Protein AF-A0A6M4HBK6-F1 (afdb_monomer)

pLDDT: mean 86.26, std 18.01, range [37.59, 98.19]

Radius of gyration: 40.64 Å; Cα contacts (8 Å, |Δi|>4): 283; chains: 1; bounding box: 96×60×110 Å

Secondary structure (DSSP, 8-state):
------------------------------------------EEEEEES--SEEEE-HHHHHHTEEEEEEEEEEEEE--TT-EEEEEEE--SSEEEEEEESSSS-EEE-TT-EEEEE---TTSPPPPPEEEEEEEEEPTT--SEEEE--EEEEEE--

Solvent-accessible surface area (backbone atoms only — not comparable to full-atom values): 9858 Å² total; per-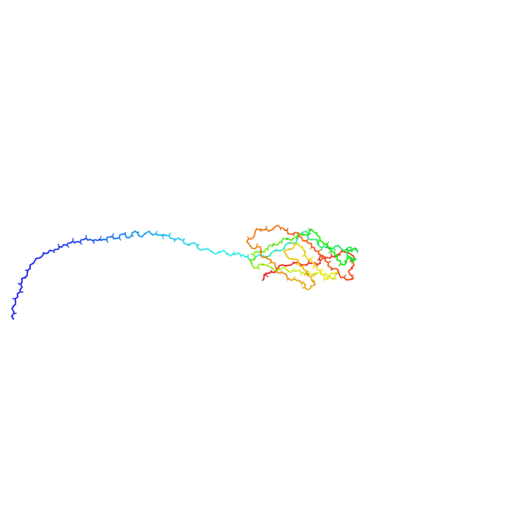residue (Å²): 135,84,86,89,86,81,89,86,83,89,84,88,81,89,76,88,75,82,80,76,77,77,75,81,66,81,81,78,87,81,85,85,87,86,84,85,86,86,79,82,86,46,78,47,79,44,78,41,83,66,60,77,52,40,80,39,47,67,65,28,53,74,68,42,34,48,78,49,70,85,27,30,41,40,76,47,44,56,37,76,85,16,32,25,44,34,36,28,42,55,57,86,53,44,62,35,36,36,40,37,64,55,100,62,70,46,66,22,27,70,90,34,34,77,45,83,42,80,51,48,42,96,52,78,87,74,75,66,38,57,33,34,37,42,35,33,42,34,97,80,45,71,62,44,80,41,65,48,40,67,48,76,50,80,42,79,102

Sequence (157 aa):
MRTALVFLMLALPLSAAGDSQIARGKAAAGAELRFTINVPRVLKLELLDHPPTLEVSAQDVALGHVTVRGLRLDILANDRAGYRLRAQLSGAAFDGVEVVGLDEPVAAGREGTVVRMPSNAGKARAAPRGVEYIFRLERDAQPGVYRWPVVLSLEAP

Nearest PDB structures (foldseek):
  6v1v-assembly1_A  TM=3.188E-01  e=1.476E-01  Bacillus thuringiensis
  7knc-assembly1_A  TM=3.896E-01  e=5.849E-01  Xanthomonas citri pv. citri str. 306
  4qhw-assembly1_A  TM=3.955E-01  e=7.429E+00  Bacteroides caccae ATCC 43185
  6yrg-assembly1_B  TM=3.939E-01  e=5.701E+00  Bacillus thuringiensis
  7ntx-assembly1_D  TM=3.939E-01  e=6.682E+00  Bacillus thuringiensis

Structure (mmCIF, N/CA/C/O backbone):
data_AF-A0A6M4HBK6-F1
#
_entry.id   AF-A0A6M4HBK6-F1
#
loop_
_atom_site.group_PDB
_atom_site.id
_atom_site.type_symbol
_atom_site.label_atom_id
_atom_site.label_alt_id
_atom_site.label_comp_id
_atom_site.label_asym_id
_atom_site.label_entity_id
_atom_site.label_seq_id
_atom_site.pdbx_PDB_ins_code
_atom_site.Cartn_x
_atom_site.Cartn_y
_atom_site.Cartn_z
_atom_site.occupancy
_atom_site.B_iso_or_equiv
_atom_site.auth_seq_id
_atom_site.auth_comp_id
_atom_site.auth_asym_id
_atom_site.auth_atom_id
_atom_site.pdbx_PDB_model_num
ATOM 1 N N . MET A 1 1 ? 76.611 -48.336 -84.842 1.00 39.88 1 MET A N 1
ATOM 2 C CA . MET A 1 1 ? 76.425 -47.555 -86.088 1.00 39.88 1 MET A CA 1
ATOM 3 C C . MET A 1 1 ? 75.916 -46.186 -85.666 1.00 39.88 1 MET A C 1
ATOM 5 O O . MET A 1 1 ? 74.888 -46.122 -85.019 1.00 39.88 1 MET A O 1
ATOM 9 N N . ARG A 1 2 ? 76.812 -45.198 -85.601 1.00 37.59 2 ARG A N 1
ATOM 10 C CA . ARG A 1 2 ? 77.041 -44.181 -86.646 1.00 37.59 2 ARG A CA 1
ATOM 11 C C . ARG A 1 2 ? 75.862 -43.204 -86.789 1.00 37.59 2 ARG A C 1
ATOM 13 O O . ARG A 1 2 ? 74.889 -43.507 -87.458 1.00 37.59 2 ARG A O 1
ATOM 20 N N . THR A 1 3 ? 76.032 -42.062 -86.116 1.00 42.50 3 THR A N 1
ATOM 21 C CA . THR A 1 3 ? 75.879 -40.696 -86.651 1.00 42.50 3 THR A CA 1
ATOM 22 C C . THR A 1 3 ? 74.657 -40.375 -87.516 1.00 42.50 3 THR A C 1
ATOM 24 O O . THR A 1 3 ? 74.606 -40.756 -88.678 1.00 42.50 3 THR A O 1
ATOM 27 N N . ALA A 1 4 ? 73.804 -39.480 -87.010 1.00 42.91 4 ALA A N 1
ATOM 28 C CA . ALA A 1 4 ? 73.274 -38.365 -87.795 1.00 42.91 4 ALA A CA 1
ATOM 29 C C . ALA A 1 4 ? 72.931 -37.189 -86.862 1.00 42.91 4 ALA A C 1
ATOM 31 O O . ALA A 1 4 ? 72.031 -37.26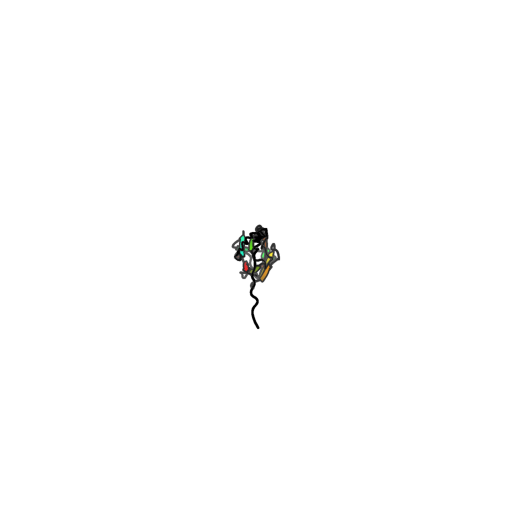6 -86.032 1.00 42.91 4 ALA A O 1
ATOM 32 N N . LEU A 1 5 ? 73.710 -36.121 -87.008 1.00 42.97 5 LEU A N 1
ATOM 33 C CA . LEU A 1 5 ? 73.535 -34.784 -86.455 1.00 42.97 5 LEU A CA 1
ATOM 34 C C . LEU A 1 5 ? 73.236 -33.875 -87.650 1.00 42.97 5 LEU A C 1
ATOM 36 O O . LEU A 1 5 ? 74.120 -33.773 -88.490 1.00 42.97 5 LEU A O 1
ATOM 40 N N . VAL A 1 6 ? 72.069 -33.226 -87.713 1.00 41.75 6 VAL A N 1
ATOM 41 C CA . VAL A 1 6 ? 71.785 -31.988 -88.484 1.00 41.75 6 VAL A CA 1
ATOM 42 C C . VAL A 1 6 ? 70.531 -31.365 -87.831 1.00 41.75 6 VAL A C 1
ATOM 44 O O . VAL A 1 6 ? 69.497 -32.017 -87.783 1.00 41.75 6 VAL A O 1
ATOM 47 N N . PHE A 1 7 ? 70.647 -30.323 -86.998 1.00 39.53 7 PHE A N 1
ATOM 48 C CA . PHE A 1 7 ? 70.585 -28.877 -87.303 1.00 39.53 7 PHE A CA 1
ATOM 49 C C . PHE A 1 7 ? 69.298 -28.429 -88.026 1.00 39.53 7 PHE A C 1
ATOM 51 O O . PHE A 1 7 ? 69.042 -28.884 -89.132 1.00 39.53 7 PHE A O 1
ATOM 58 N N . LEU A 1 8 ? 68.548 -27.475 -87.446 1.00 38.81 8 LEU A N 1
ATOM 59 C CA . LEU A 1 8 ? 68.356 -26.115 -87.997 1.00 38.81 8 LEU A CA 1
ATOM 60 C C . LEU A 1 8 ? 67.045 -25.428 -87.515 1.00 38.81 8 LEU A C 1
ATOM 62 O O . LEU A 1 8 ? 65.951 -25.946 -87.687 1.00 38.81 8 LEU A O 1
ATOM 66 N N . MET A 1 9 ? 67.240 -24.207 -86.996 1.00 39.47 9 MET A N 1
ATOM 67 C CA . MET A 1 9 ? 66.406 -22.986 -87.039 1.00 39.47 9 MET A CA 1
ATOM 68 C C . MET A 1 9 ? 65.032 -22.847 -86.349 1.00 39.47 9 MET A C 1
ATOM 70 O O . MET A 1 9 ? 64.033 -23.429 -86.743 1.00 39.47 9 MET A O 1
ATOM 74 N N . LEU A 1 10 ? 65.029 -21.863 -85.432 1.00 45.84 10 LEU A N 1
ATOM 75 C CA . LEU A 1 10 ? 64.178 -20.657 -85.380 1.00 45.84 10 LEU A CA 1
ATOM 76 C C . LEU A 1 10 ? 62.653 -20.802 -85.539 1.00 45.84 10 LEU A C 1
ATOM 78 O O . LEU A 1 10 ? 62.153 -20.974 -86.642 1.00 45.84 10 LEU A O 1
ATOM 82 N N . AL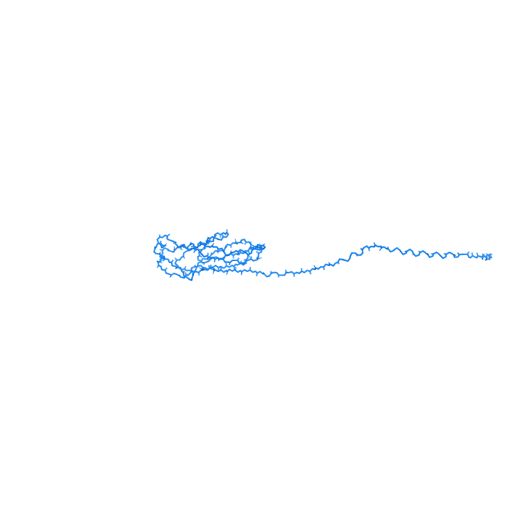A A 1 11 ? 61.923 -20.456 -84.473 1.00 42.78 11 ALA A N 1
ATOM 83 C CA . ALA A 1 11 ? 61.164 -19.197 -84.395 1.00 42.78 11 ALA A CA 1
ATOM 84 C C . ALA A 1 11 ? 60.454 -19.085 -83.031 1.00 42.78 11 ALA A C 1
ATOM 86 O O . ALA A 1 11 ? 59.654 -19.937 -82.657 1.00 42.78 11 ALA A O 1
ATOM 87 N N . LEU A 1 12 ? 60.742 -18.009 -82.296 1.00 49.25 12 LEU A N 1
ATOM 88 C CA . LEU A 1 12 ? 59.936 -17.535 -81.170 1.00 49.25 12 LEU A CA 1
ATOM 89 C C . LEU A 1 12 ? 58.670 -16.846 -81.702 1.00 49.25 12 LEU A C 1
ATOM 91 O O . LEU A 1 12 ? 58.797 -15.935 -82.520 1.00 49.25 12 LEU A O 1
ATOM 95 N N . PRO A 1 13 ? 57.490 -17.139 -81.137 1.00 51.69 13 PRO A N 1
ATOM 96 C CA . PRO A 1 13 ? 56.472 -16.124 -80.943 1.00 51.69 13 PRO A CA 1
ATOM 97 C C . PRO A 1 13 ? 56.381 -15.782 -79.454 1.00 51.69 13 PRO A C 1
ATOM 99 O O . PRO A 1 13 ? 55.885 -16.542 -78.622 1.00 51.69 13 PRO A O 1
ATOM 102 N N . LEU A 1 14 ? 56.887 -14.594 -79.134 1.00 52.56 14 LEU A N 1
ATOM 103 C CA . LEU A 1 14 ? 56.637 -13.881 -77.892 1.00 52.56 14 LEU A CA 1
ATOM 104 C C . LEU A 1 14 ? 55.164 -13.429 -77.890 1.00 52.56 14 LEU A C 1
ATOM 106 O O . LEU A 1 14 ? 54.855 -12.327 -78.329 1.00 52.56 14 LEU A O 1
ATOM 110 N N . SER A 1 15 ? 54.245 -14.278 -77.428 1.00 51.50 15 SER A N 1
ATOM 111 C CA . SER A 1 15 ? 52.863 -13.867 -77.148 1.00 51.50 15 SER A CA 1
ATOM 112 C C . SER A 1 15 ? 52.733 -13.502 -75.676 1.00 51.50 15 SER A C 1
ATOM 114 O O . SER A 1 15 ? 52.403 -14.323 -74.823 1.00 51.50 15 SER A O 1
ATOM 116 N N . ALA A 1 16 ? 53.007 -12.231 -75.389 1.00 56.75 16 ALA A N 1
ATOM 117 C CA . ALA A 1 16 ? 52.561 -11.572 -74.175 1.00 56.75 16 ALA A CA 1
ATOM 118 C C . ALA A 1 16 ? 51.039 -11.376 -74.255 1.00 56.75 16 ALA A C 1
ATOM 120 O O . ALA A 1 16 ? 50.556 -10.432 -74.872 1.00 56.75 16 ALA A O 1
ATOM 121 N N . ALA A 1 17 ? 50.287 -12.278 -73.633 1.00 51.84 17 ALA A N 1
ATOM 122 C CA . ALA A 1 17 ? 48.882 -12.072 -73.304 1.00 51.84 17 ALA A CA 1
ATOM 123 C C . ALA A 1 17 ? 48.741 -12.216 -71.788 1.00 51.84 17 ALA A C 1
ATOM 125 O O . ALA A 1 17 ? 48.316 -13.239 -71.260 1.00 51.84 17 ALA A O 1
ATOM 126 N N . GLY A 1 18 ? 49.203 -11.190 -71.072 1.00 46.41 18 GLY A N 1
ATOM 127 C CA . GLY A 1 18 ? 48.846 -11.002 -69.675 1.00 46.41 18 GLY A CA 1
ATOM 128 C C . GLY A 1 18 ? 47.398 -10.540 -69.612 1.00 46.41 18 GLY A C 1
ATOM 129 O O . GLY A 1 18 ? 47.143 -9.338 -69.584 1.00 46.41 18 GLY A O 1
ATOM 130 N N . ASP A 1 19 ? 46.463 -11.489 -69.607 1.00 45.59 19 ASP A N 1
ATOM 131 C CA . ASP A 1 19 ? 45.064 -11.236 -69.273 1.00 45.59 19 ASP A CA 1
ATOM 132 C C . ASP A 1 19 ? 44.993 -10.794 -67.809 1.00 45.59 19 ASP A C 1
ATOM 134 O O . ASP A 1 19 ? 44.864 -11.579 -66.870 1.00 45.59 19 ASP A O 1
ATOM 138 N N . SER A 1 20 ? 45.106 -9.485 -67.608 1.00 49.78 20 SER A N 1
ATOM 139 C CA . SER A 1 20 ? 44.737 -8.841 -66.357 1.00 49.78 20 SER A CA 1
ATOM 140 C C . SER A 1 20 ? 43.214 -8.838 -66.278 1.00 49.78 20 SER A C 1
ATOM 142 O O . SER A 1 20 ? 42.562 -7.837 -66.577 1.00 49.78 20 SER A O 1
ATOM 144 N N . GLN A 1 21 ? 42.631 -9.975 -65.893 1.00 56.09 21 GLN A N 1
ATOM 145 C CA . GLN A 1 21 ? 41.249 -10.027 -65.436 1.00 56.09 21 GLN A CA 1
ATOM 146 C C . GLN A 1 21 ? 41.147 -9.215 -64.142 1.00 56.09 21 GLN A C 1
ATOM 148 O O . GLN A 1 21 ? 41.268 -9.732 -63.033 1.00 56.09 21 GLN A O 1
ATOM 153 N N . ILE A 1 22 ? 40.921 -7.908 -64.279 1.00 53.44 22 ILE A N 1
ATOM 154 C CA . ILE A 1 22 ? 40.440 -7.073 -63.184 1.00 53.44 22 ILE A CA 1
ATOM 155 C C . ILE A 1 22 ? 39.001 -7.516 -62.928 1.00 53.44 22 ILE A C 1
ATOM 157 O O . ILE A 1 22 ? 38.045 -6.986 -63.497 1.00 53.44 22 ILE A O 1
ATOM 161 N N . ALA A 1 23 ? 38.851 -8.532 -62.080 1.00 57.69 23 ALA A N 1
ATOM 162 C CA . ALA A 1 23 ? 37.588 -8.855 -61.454 1.00 57.69 23 ALA A CA 1
ATOM 163 C C . ALA A 1 23 ? 37.126 -7.604 -60.693 1.00 57.69 23 ALA A C 1
ATOM 165 O O . ALA A 1 23 ? 37.596 -7.311 -59.594 1.00 57.69 23 ALA A O 1
ATOM 166 N N . ARG A 1 24 ? 36.202 -6.836 -61.282 1.00 54.56 24 ARG A N 1
ATOM 167 C CA . ARG A 1 24 ? 35.428 -5.814 -60.569 1.00 54.56 24 ARG A CA 1
ATOM 168 C C . ARG A 1 24 ? 34.438 -6.517 -59.643 1.00 54.56 24 ARG A C 1
ATOM 170 O O . ARG A 1 24 ? 33.228 -6.466 -59.846 1.00 54.56 24 ARG A O 1
ATOM 177 N N . GLY A 1 25 ? 34.954 -7.178 -58.611 1.00 57.88 25 GLY A N 1
ATOM 178 C CA . GLY A 1 25 ? 34.178 -7.407 -57.406 1.00 57.88 25 GLY A CA 1
ATOM 179 C C . GLY A 1 25 ? 33.901 -6.037 -56.804 1.00 57.88 25 GLY A C 1
ATOM 180 O O . GLY A 1 25 ? 34.836 -5.310 -56.473 1.00 57.88 25 GLY A O 1
ATOM 181 N N . LYS A 1 26 ? 32.629 -5.637 -56.703 1.00 58.75 26 LYS A N 1
ATOM 182 C CA . LYS A 1 26 ? 32.253 -4.511 -55.844 1.00 58.75 26 LYS A CA 1
ATOM 183 C C . LYS A 1 26 ? 32.744 -4.857 -54.439 1.00 58.75 26 LYS A C 1
ATOM 185 O O . LYS A 1 26 ? 32.143 -5.697 -53.777 1.00 58.75 26 LYS A O 1
ATOM 190 N N . ALA A 1 27 ? 33.843 -4.244 -54.009 1.00 64.81 27 ALA A N 1
ATOM 191 C CA . ALA A 1 27 ? 34.292 -4.312 -52.631 1.00 64.81 27 ALA A CA 1
ATOM 192 C C . ALA A 1 27 ? 33.227 -3.620 -51.772 1.00 64.81 27 ALA A C 1
ATOM 194 O O . ALA A 1 27 ? 33.174 -2.395 -51.683 1.00 64.81 27 ALA A O 1
ATOM 195 N N . ALA A 1 28 ? 32.311 -4.405 -51.211 1.00 67.81 28 ALA A N 1
ATOM 196 C CA . ALA A 1 28 ? 31.370 -3.926 -50.218 1.00 67.81 28 ALA A CA 1
ATOM 197 C C . ALA A 1 28 ? 32.114 -3.866 -48.881 1.00 67.81 28 ALA A C 1
ATOM 199 O O . ALA A 1 28 ? 32.314 -4.883 -48.222 1.00 67.81 28 ALA A O 1
ATOM 200 N N . ALA A 1 29 ? 32.575 -2.673 -48.507 1.00 71.19 29 ALA A N 1
ATOM 201 C CA . ALA A 1 29 ? 33.088 -2.422 -47.170 1.00 71.19 29 ALA A CA 1
ATOM 202 C C . ALA A 1 29 ? 31.894 -2.325 -46.207 1.00 71.19 29 ALA A C 1
ATOM 204 O O . ALA A 1 29 ? 31.160 -1.339 -46.214 1.00 71.19 29 ALA A O 1
ATOM 205 N N . GLY A 1 30 ? 31.668 -3.376 -45.420 1.00 75.56 30 GLY A N 1
ATOM 206 C CA . GLY A 1 30 ? 30.724 -3.363 -44.307 1.00 75.56 30 GLY A CA 1
ATOM 207 C C . GLY A 1 30 ? 31.461 -3.063 -43.006 1.00 75.56 30 GLY A C 1
ATOM 208 O O . GLY A 1 30 ? 32.452 -3.720 -42.700 1.00 75.56 30 GLY A O 1
ATOM 209 N N . ALA A 1 31 ? 30.980 -2.086 -42.241 1.00 80.94 31 ALA A N 1
ATOM 210 C CA . ALA A 1 31 ? 31.407 -1.859 -40.865 1.00 80.94 31 ALA A CA 1
ATOM 211 C C . ALA A 1 31 ? 30.267 -2.277 -39.929 1.00 80.94 31 ALA A C 1
ATOM 213 O O . ALA A 1 31 ? 29.128 -1.850 -40.112 1.00 80.94 31 ALA A O 1
ATOM 214 N N . GLU A 1 32 ? 30.567 -3.116 -38.939 1.00 87.56 32 GLU A N 1
ATOM 215 C CA . GLU A 1 32 ? 29.613 -3.520 -37.908 1.00 87.56 32 GLU A CA 1
ATOM 216 C C . GLU A 1 32 ? 29.970 -2.831 -36.591 1.00 87.56 32 GLU A C 1
ATOM 218 O O . GLU A 1 32 ? 31.086 -2.969 -36.090 1.00 87.56 32 GLU A O 1
ATOM 223 N N . LEU A 1 33 ? 29.007 -2.111 -36.013 1.00 85.50 33 LEU A N 1
ATOM 224 C CA . LEU A 1 33 ? 29.133 -1.535 -34.682 1.00 85.50 33 LEU A CA 1
ATOM 225 C C . LEU A 1 33 ? 28.296 -2.358 -33.703 1.00 85.50 33 LEU A C 1
ATOM 227 O O . LEU A 1 33 ? 27.067 -2.307 -33.731 1.00 85.50 33 LEU A O 1
ATOM 231 N N . ARG A 1 34 ? 28.965 -3.104 -32.820 1.00 91.88 34 ARG A N 1
ATOM 232 C CA . ARG A 1 34 ? 28.320 -3.796 -31.700 1.00 91.88 34 ARG A CA 1
ATOM 233 C C . ARG A 1 34 ? 28.491 -2.963 -30.441 1.00 91.88 34 ARG A C 1
ATOM 235 O O . ARG A 1 34 ? 29.615 -2.668 -30.045 1.00 91.88 34 ARG A O 1
ATOM 242 N N . PHE A 1 35 ? 27.390 -2.627 -29.788 1.00 89.75 35 PHE A N 1
ATOM 243 C CA . PHE A 1 35 ? 27.411 -2.031 -28.459 1.00 89.75 35 PHE A CA 1
ATOM 244 C C . PHE A 1 35 ? 26.508 -2.823 -27.518 1.00 89.75 35 PHE A C 1
ATOM 246 O O . PHE A 1 35 ? 25.571 -3.496 -27.942 1.00 89.75 35 PHE A O 1
ATOM 253 N N . THR A 1 36 ? 26.813 -2.745 -26.226 1.00 92.50 36 THR A N 1
ATOM 254 C CA . THR A 1 36 ? 26.016 -3.346 -25.155 1.00 92.50 36 THR A CA 1
ATOM 255 C C . THR A 1 36 ? 25.561 -2.233 -24.226 1.00 92.50 36 THR A C 1
ATOM 257 O O . THR A 1 36 ? 26.379 -1.435 -23.775 1.00 92.50 36 THR A O 1
ATOM 260 N N . ILE A 1 37 ? 24.262 -2.179 -23.941 1.00 89.06 37 ILE A N 1
ATOM 261 C CA . ILE A 1 37 ? 23.688 -1.254 -22.960 1.00 89.06 37 ILE A CA 1
ATOM 262 C C . ILE A 1 37 ? 23.266 -2.082 -21.754 1.00 89.06 37 ILE A C 1
ATOM 264 O O . ILE A 1 37 ? 22.455 -2.996 -21.886 1.00 89.06 37 ILE A O 1
ATOM 268 N N . ASN A 1 38 ? 23.801 -1.746 -20.583 1.00 91.19 38 ASN A N 1
ATOM 269 C CA . ASN A 1 38 ? 23.331 -2.296 -19.321 1.00 91.19 38 ASN A CA 1
ATOM 270 C C . ASN A 1 38 ? 22.374 -1.294 -18.667 1.00 91.19 38 ASN A C 1
ATOM 272 O O . ASN A 1 38 ? 22.759 -0.156 -18.400 1.00 91.19 38 ASN A O 1
ATOM 276 N N . VAL A 1 39 ? 21.133 -1.712 -18.428 1.00 87.44 39 VAL A N 1
ATOM 277 C CA . VAL A 1 39 ? 20.123 -0.901 -17.742 1.00 87.44 39 VAL A CA 1
ATOM 278 C C . VAL A 1 39 ? 19.954 -1.459 -16.328 1.00 87.44 39 VAL A C 1
ATOM 280 O O . VAL A 1 39 ? 19.464 -2.581 -16.188 1.00 87.44 39 VAL A O 1
ATOM 283 N N . PRO A 1 40 ? 20.335 -0.713 -15.274 1.00 90.06 40 PRO A N 1
ATOM 284 C CA . PRO A 1 40 ? 20.139 -1.156 -13.899 1.00 90.06 40 PRO A CA 1
ATOM 285 C C . PRO A 1 40 ? 18.661 -1.390 -13.577 1.00 90.06 40 PRO A C 1
ATOM 287 O O . PRO A 1 40 ? 17.786 -0.663 -14.057 1.00 90.06 40 PRO A O 1
ATOM 290 N N . ARG A 1 41 ? 18.378 -2.370 -12.714 1.00 91.38 41 ARG A N 1
ATOM 291 C CA . ARG A 1 41 ? 17.035 -2.571 -12.159 1.00 91.38 41 ARG A CA 1
ATOM 292 C C . ARG A 1 41 ? 16.694 -1.421 -11.207 1.00 91.38 41 ARG A C 1
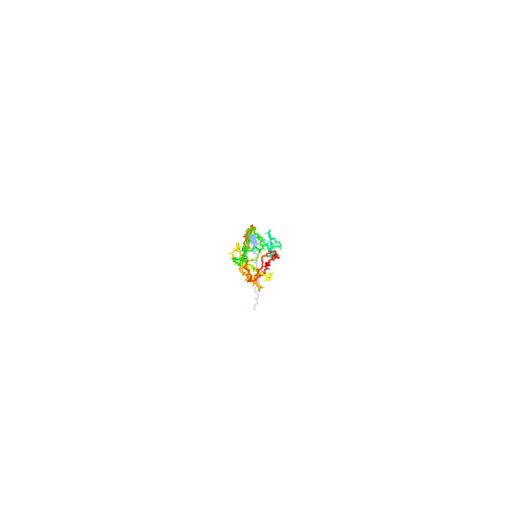ATOM 294 O O . ARG A 1 41 ? 17.496 -1.062 -10.350 1.00 91.38 41 ARG A O 1
ATOM 301 N N . VAL A 1 42 ? 15.487 -0.887 -11.339 1.00 92.44 42 VAL A N 1
ATOM 302 C CA . VAL A 1 42 ? 14.930 0.181 -10.507 1.00 92.44 42 VAL A CA 1
ATOM 303 C C . VAL A 1 42 ? 13.606 -0.299 -9.928 1.00 92.44 42 VAL A C 1
ATOM 305 O O . VAL A 1 42 ? 12.732 -0.735 -10.675 1.00 92.44 42 VAL A O 1
ATOM 308 N N . LEU A 1 43 ? 13.473 -0.194 -8.606 1.00 95.25 43 LEU A N 1
ATOM 309 C CA . LEU A 1 43 ? 12.230 -0.348 -7.854 1.00 95.25 43 LEU A CA 1
ATOM 310 C C . LEU A 1 43 ? 12.133 0.835 -6.894 1.00 95.25 43 LEU A C 1
ATOM 312 O O . LEU A 1 43 ? 13.005 1.014 -6.044 1.00 95.25 43 LEU A O 1
ATOM 316 N N . LYS A 1 44 ? 11.102 1.659 -7.047 1.00 95.56 44 LYS A N 1
ATOM 317 C CA . LYS A 1 44 ? 10.861 2.825 -6.200 1.00 95.56 44 LYS A CA 1
ATOM 318 C C . LYS A 1 44 ? 9.372 2.948 -5.915 1.00 95.56 44 LYS A C 1
ATOM 320 O O . LYS A 1 44 ? 8.562 2.850 -6.833 1.00 95.56 44 LYS A O 1
ATOM 325 N N . LEU A 1 45 ? 9.051 3.175 -4.649 1.00 96.62 45 LEU A N 1
ATOM 326 C CA . LEU A 1 45 ? 7.715 3.481 -4.162 1.00 96.62 45 LEU A CA 1
ATOM 327 C C . LEU A 1 45 ? 7.780 4.807 -3.413 1.00 96.62 45 LEU A C 1
ATOM 329 O O . LEU A 1 45 ? 8.616 4.967 -2.525 1.00 96.62 45 LEU A O 1
ATOM 333 N N . GLU A 1 46 ? 6.894 5.729 -3.759 1.00 97.00 46 GLU A N 1
ATOM 334 C CA . GLU A 1 46 ? 6.675 6.965 -3.017 1.00 97.00 46 GLU A CA 1
ATOM 335 C C . GLU A 1 46 ? 5.217 7.026 -2.561 1.00 97.00 46 GLU A C 1
ATOM 337 O O . GLU A 1 46 ? 4.291 6.852 -3.357 1.00 97.00 46 GLU A O 1
ATOM 342 N N . LEU A 1 47 ? 5.034 7.264 -1.262 1.00 96.12 47 LEU A N 1
ATOM 343 C CA . LEU A 1 47 ? 3.734 7.480 -0.638 1.00 96.12 47 LEU A CA 1
ATOM 344 C C . LEU A 1 47 ? 3.467 8.986 -0.635 1.00 96.12 47 LEU A C 1
ATOM 346 O O . LEU A 1 47 ? 4.094 9.727 0.122 1.00 96.12 47 LEU A O 1
ATOM 350 N N . LEU A 1 48 ? 2.580 9.448 -1.507 1.00 96.50 48 LEU A N 1
ATOM 351 C CA . LEU A 1 48 ? 2.244 10.860 -1.647 1.00 96.50 48 LEU A CA 1
ATOM 352 C C . LEU A 1 48 ? 0.970 11.163 -0.854 1.00 96.50 48 LEU A C 1
ATOM 354 O O . LEU A 1 48 ? -0.020 10.440 -0.944 1.00 96.50 48 LEU A O 1
ATOM 358 N N . ASP A 1 49 ? 1.001 12.252 -0.089 1.00 94.19 49 ASP A N 1
ATOM 359 C CA . ASP A 1 49 ? -0.128 12.738 0.720 1.00 94.19 49 ASP A CA 1
ATOM 360 C C . ASP A 1 49 ? -0.553 11.796 1.866 1.00 94.19 49 ASP A C 1
ATOM 362 O O . ASP A 1 49 ? -1.621 11.960 2.449 1.00 94.19 49 ASP A O 1
ATOM 366 N N . HIS A 1 50 ? 0.293 10.825 2.230 1.00 93.56 50 HIS A N 1
ATOM 367 C CA . HIS A 1 50 ? 0.035 9.918 3.347 1.00 93.56 50 HIS A CA 1
ATOM 368 C C . HIS A 1 50 ? 0.154 10.636 4.695 1.00 93.56 50 HIS A C 1
ATOM 370 O O . HIS A 1 50 ? 1.230 11.155 5.016 1.00 93.56 50 HIS A O 1
ATOM 376 N N . PRO A 1 51 ? -0.907 10.639 5.521 1.00 94.19 51 PRO A N 1
ATOM 377 C CA . PRO A 1 51 ? -0.823 11.231 6.838 1.00 94.19 51 PRO A CA 1
ATOM 378 C C . PRO A 1 51 ? 0.028 10.339 7.759 1.00 94.19 51 PRO A C 1
ATOM 380 O O . PRO A 1 51 ? 0.003 9.112 7.644 1.00 94.19 51 PRO A O 1
ATOM 383 N N . PRO A 1 52 ? 0.765 10.924 8.719 1.00 95.19 52 PRO A N 1
ATOM 384 C CA . PRO A 1 52 ? 1.530 10.150 9.700 1.00 95.19 52 PRO A CA 1
ATOM 385 C C . PRO A 1 52 ? 0.625 9.435 10.719 1.00 95.19 52 PRO A C 1
ATOM 387 O O . PRO A 1 52 ? 1.064 8.528 11.434 1.00 95.19 52 PRO A O 1
ATOM 390 N N . THR A 1 53 ? -0.636 9.857 10.802 1.00 96.94 53 THR A N 1
ATOM 391 C CA . THR A 1 53 ? -1.630 9.393 11.765 1.00 96.94 53 THR A CA 1
ATOM 392 C C . THR A 1 53 ? -2.975 9.157 11.094 1.00 96.94 53 THR A C 1
ATOM 394 O O . THR A 1 53 ? -3.298 9.781 10.088 1.00 96.94 53 THR A O 1
ATOM 397 N N . LEU A 1 54 ? -3.768 8.277 11.690 1.00 96.75 54 LEU A N 1
ATOM 398 C CA . LEU A 1 54 ? -5.125 7.945 11.289 1.00 96.75 54 LEU A CA 1
ATOM 399 C C . LEU A 1 54 ? -6.070 8.270 12.444 1.00 96.75 54 LEU A C 1
ATOM 401 O O . LEU A 1 54 ? -5.894 7.756 13.548 1.00 96.75 54 LEU A O 1
ATOM 405 N N . GLU A 1 55 ? -7.050 9.128 12.197 1.00 97.62 55 GLU A N 1
ATOM 406 C CA . GLU A 1 55 ? -8.131 9.388 13.142 1.00 97.62 55 GLU A CA 1
ATOM 407 C C . GLU A 1 55 ? -9.238 8.352 12.941 1.00 97.62 55 GLU A C 1
ATOM 409 O O . GLU A 1 55 ? -9.676 8.111 11.818 1.00 97.62 55 GLU A O 1
ATOM 414 N N . VAL A 1 56 ? -9.657 7.718 14.032 1.00 98.06 56 VAL A N 1
ATOM 415 C CA . VAL A 1 56 ? -10.743 6.741 14.069 1.00 98.06 56 VAL A CA 1
ATOM 416 C C . VAL A 1 56 ? -11.847 7.323 14.938 1.00 98.06 56 VAL A C 1
ATOM 418 O O . VAL A 1 56 ? -11.660 7.538 16.139 1.00 98.06 56 VAL A O 1
ATOM 421 N N . SER A 1 57 ? -13.001 7.590 14.339 1.00 98.19 57 SER A N 1
ATOM 422 C CA . SER A 1 57 ? -14.155 8.138 15.046 1.00 98.19 57 SER A CA 1
ATOM 423 C C . SER A 1 57 ? -14.961 7.047 15.761 1.00 98.19 57 SER A C 1
ATOM 425 O O . SER A 1 57 ? -14.833 5.853 15.487 1.00 98.19 57 SER A O 1
ATOM 427 N N . ALA A 1 58 ? -15.865 7.452 16.658 1.00 97.94 58 ALA A N 1
ATOM 428 C CA . ALA A 1 58 ? -16.832 6.528 17.258 1.00 97.94 58 ALA A CA 1
ATOM 429 C C . ALA A 1 58 ? -17.761 5.881 16.219 1.00 97.94 58 ALA A C 1
ATOM 431 O O . ALA A 1 58 ? -18.212 4.754 16.414 1.00 97.94 58 ALA A O 1
ATOM 432 N N . GLN A 1 59 ? -18.017 6.573 15.105 1.00 98.00 59 GLN A N 1
ATOM 433 C CA . GLN A 1 59 ? -18.796 6.030 14.001 1.00 98.00 59 GLN A CA 1
ATOM 434 C C . GLN A 1 59 ? -18.031 4.919 13.273 1.00 98.00 59 GLN A C 1
ATOM 436 O O . GLN A 1 59 ? -18.620 3.881 12.986 1.00 98.00 59 GLN A O 1
ATOM 441 N N . ASP A 1 60 ? -16.731 5.095 13.035 1.00 97.94 60 ASP A N 1
ATOM 442 C CA . ASP A 1 60 ? -15.893 4.074 12.392 1.00 97.94 60 ASP A CA 1
ATOM 443 C C . ASP A 1 60 ? -15.810 2.803 13.244 1.00 97.94 60 ASP A C 1
ATOM 445 O O . ASP A 1 60 ? -15.968 1.696 12.732 1.00 97.94 60 ASP A O 1
ATOM 449 N N . VAL A 1 61 ? -15.654 2.956 14.566 1.00 97.62 61 VAL A N 1
ATOM 450 C CA . VAL A 1 61 ? -15.692 1.826 15.513 1.00 97.62 61 VAL A CA 1
ATOM 451 C C . VAL A 1 61 ? -17.031 1.093 15.442 1.00 97.62 61 VAL A C 1
ATOM 453 O O . VAL A 1 61 ? -17.050 -0.134 15.377 1.00 97.62 61 VAL A O 1
ATOM 456 N N . ALA A 1 62 ? -18.151 1.819 15.385 1.00 97.31 62 ALA A N 1
ATOM 457 C CA . ALA A 1 62 ? -19.475 1.211 15.243 1.00 97.31 62 ALA A CA 1
ATOM 458 C C . ALA A 1 62 ? -19.662 0.481 13.897 1.00 97.31 62 ALA A C 1
ATOM 460 O O . ALA A 1 62 ? -20.372 -0.522 13.839 1.00 97.31 62 ALA A O 1
ATOM 461 N N . LEU A 1 63 ? -19.017 0.957 12.826 1.00 97.44 63 LEU A N 1
ATOM 462 C CA . LEU A 1 63 ? -18.991 0.310 11.508 1.00 97.44 63 LEU A CA 1
ATOM 463 C C . LEU A 1 63 ? -17.974 -0.842 11.415 1.00 97.44 63 LEU A C 1
ATOM 465 O O . LEU A 1 63 ? -18.009 -1.614 10.452 1.00 97.44 63 LEU A O 1
ATOM 469 N N . GLY A 1 64 ? -17.050 -0.949 12.373 1.00 97.69 64 GLY A N 1
ATOM 470 C CA . GLY A 1 64 ? -15.959 -1.925 12.389 1.00 97.69 64 GLY A CA 1
ATOM 471 C C . GLY A 1 64 ? -14.853 -1.661 11.361 1.00 97.69 64 GLY A C 1
ATOM 472 O O . GLY A 1 64 ? -13.985 -2.513 11.165 1.00 97.69 64 GLY A O 1
ATOM 473 N N . HIS A 1 65 ? -14.870 -0.513 10.683 1.00 97.88 65 HIS A N 1
ATOM 474 C CA . HIS A 1 65 ? -13.848 -0.138 9.712 1.00 97.88 65 HIS A CA 1
ATOM 475 C C . HIS A 1 65 ? -13.760 1.380 9.541 1.00 97.88 65 HIS A C 1
ATOM 477 O O . HIS A 1 65 ? -14.733 2.095 9.764 1.00 97.88 65 HIS A O 1
ATOM 483 N N . VAL A 1 66 ? -12.599 1.856 9.093 1.00 97.88 66 VAL A N 1
ATOM 484 C CA . VAL A 1 66 ? -12.360 3.250 8.695 1.00 97.88 66 VAL A CA 1
ATOM 485 C C . VAL A 1 66 ? -11.845 3.290 7.260 1.00 97.88 66 VAL A C 1
ATOM 487 O O . VAL A 1 66 ? -11.015 2.472 6.858 1.00 97.88 66 VAL A O 1
ATOM 490 N N . THR A 1 67 ? -12.346 4.246 6.482 1.00 98.06 67 THR A N 1
ATOM 491 C CA . THR A 1 67 ? -12.004 4.400 5.065 1.00 98.06 67 THR A CA 1
ATOM 492 C C . THR A 1 67 ? -11.250 5.704 4.837 1.00 98.06 67 THR A C 1
ATOM 494 O O . THR A 1 67 ? -11.758 6.782 5.140 1.00 98.06 67 THR A O 1
ATOM 497 N N . VAL A 1 68 ? -10.052 5.620 4.260 1.00 97.50 68 VAL A N 1
ATOM 498 C CA . VAL A 1 68 ? -9.194 6.770 3.952 1.00 97.50 68 VAL A CA 1
ATOM 499 C C . VAL A 1 68 ? -9.039 6.899 2.443 1.00 97.50 68 VAL A C 1
ATOM 501 O O . VAL A 1 68 ? -8.614 5.961 1.771 1.00 97.50 68 VAL A O 1
ATOM 504 N N . ARG A 1 69 ? -9.365 8.076 1.904 1.00 96.62 69 ARG A N 1
ATOM 505 C CA . ARG A 1 69 ? -9.372 8.371 0.462 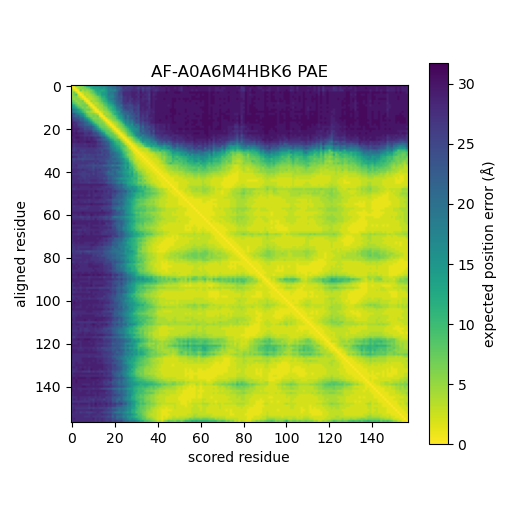1.00 96.62 69 ARG A CA 1
ATOM 506 C C . ARG A 1 69 ? -8.439 9.523 0.118 1.00 96.62 69 ARG A C 1
ATOM 508 O O . ARG A 1 69 ? -8.051 10.298 0.984 1.00 96.62 69 ARG A O 1
ATOM 515 N N . GLY A 1 70 ? -8.146 9.663 -1.175 1.00 93.75 70 GLY A N 1
ATOM 516 C CA . GLY A 1 70 ? -7.386 10.797 -1.715 1.00 93.75 70 GLY A CA 1
ATOM 517 C C . GLY A 1 70 ? -5.870 10.657 -1.586 1.00 93.75 70 GLY A C 1
ATOM 518 O O . GLY A 1 70 ? -5.146 11.585 -1.933 1.00 93.75 70 GLY A O 1
ATOM 519 N N . LEU A 1 71 ? -5.394 9.500 -1.126 1.00 96.44 71 LEU A N 1
ATOM 520 C CA . LEU A 1 71 ? -3.974 9.182 -1.048 1.00 96.44 71 LEU A CA 1
ATOM 521 C C . LEU A 1 71 ? -3.448 8.812 -2.427 1.00 96.44 71 LEU A C 1
ATOM 523 O O . LEU A 1 71 ? -4.209 8.356 -3.283 1.00 96.44 71 LEU A O 1
ATOM 527 N N . ARG A 1 72 ? -2.151 9.012 -2.664 1.00 97.25 72 ARG A N 1
ATOM 528 C CA . ARG A 1 72 ? -1.548 8.721 -3.963 1.00 97.25 72 ARG A CA 1
ATOM 529 C C . ARG A 1 72 ? -0.264 7.921 -3.824 1.00 97.25 72 ARG A C 1
ATOM 531 O O . ARG A 1 72 ? 0.537 8.158 -2.929 1.00 97.25 72 ARG A O 1
ATOM 538 N N . LEU A 1 73 ? -0.041 7.005 -4.758 1.00 96.38 73 LEU A N 1
ATOM 539 C CA . LEU A 1 73 ? 1.179 6.207 -4.848 1.00 96.38 73 LEU A CA 1
ATOM 540 C C . LEU A 1 73 ? 1.884 6.484 -6.173 1.00 96.38 73 LEU A C 1
ATOM 542 O O . LEU A 1 73 ? 1.264 6.389 -7.235 1.00 96.38 73 LEU A O 1
ATOM 546 N N . ASP A 1 74 ? 3.182 6.782 -6.122 1.00 95.81 74 ASP A N 1
ATOM 547 C CA . ASP A 1 74 ? 4.048 6.745 -7.304 1.00 95.81 74 ASP A CA 1
ATOM 548 C C . ASP A 1 74 ? 4.921 5.489 -7.251 1.00 95.81 74 ASP A C 1
ATOM 550 O O . ASP A 1 74 ? 5.656 5.255 -6.289 1.00 95.81 74 ASP A O 1
ATOM 554 N N . ILE A 1 75 ? 4.803 4.652 -8.281 1.00 94.56 75 ILE A N 1
ATOM 555 C CA . ILE A 1 75 ? 5.509 3.376 -8.383 1.00 94.56 75 ILE A CA 1
ATOM 556 C C . ILE A 1 75 ? 6.314 3.371 -9.674 1.00 94.56 75 ILE A C 1
ATOM 558 O O . ILE A 1 75 ? 5.765 3.392 -10.778 1.00 94.56 75 ILE A O 1
ATOM 562 N N . LEU A 1 76 ? 7.631 3.249 -9.531 1.00 93.44 76 LEU A N 1
ATOM 563 C CA . LEU A 1 76 ? 8.554 3.084 -10.642 1.00 93.44 76 LEU A CA 1
ATOM 564 C C . LEU A 1 76 ? 9.224 1.713 -10.557 1.00 93.44 76 LEU A C 1
ATOM 566 O O . LEU A 1 76 ? 10.025 1.450 -9.663 1.00 93.44 76 LEU A O 1
ATOM 570 N N . ALA A 1 77 ? 8.923 0.864 -11.536 1.00 93.56 77 ALA A N 1
ATOM 571 C CA . ALA A 1 77 ? 9.547 -0.437 -11.720 1.00 93.56 77 ALA A CA 1
ATOM 572 C C . ALA A 1 77 ? 9.883 -0.633 -13.202 1.00 93.56 77 ALA A C 1
ATOM 574 O O . ALA A 1 77 ? 9.004 -0.507 -14.054 1.00 93.56 77 ALA A O 1
ATOM 575 N N . ASN A 1 78 ? 11.144 -0.927 -13.523 1.00 92.94 78 ASN A N 1
ATOM 576 C CA . ASN A 1 78 ? 11.589 -1.108 -14.913 1.00 92.94 78 ASN A CA 1
ATOM 577 C C . ASN A 1 78 ? 11.847 -2.574 -15.298 1.00 92.94 78 ASN A C 1
ATOM 579 O O . ASN A 1 78 ? 12.306 -2.845 -16.408 1.00 92.94 78 ASN A O 1
ATOM 583 N N . ASP A 1 79 ? 11.548 -3.515 -14.404 1.00 93.12 79 ASP A N 1
ATOM 584 C CA . ASP A 1 79 ? 11.714 -4.936 -14.677 1.00 93.12 79 ASP A CA 1
ATOM 585 C C . ASP A 1 79 ? 10.572 -5.468 -15.554 1.00 93.12 79 ASP A C 1
ATOM 587 O O . ASP A 1 79 ? 9.391 -5.234 -15.283 1.00 93.12 79 ASP A O 1
ATOM 591 N N . ARG A 1 80 ? 10.919 -6.201 -16.617 1.00 92.50 80 ARG A N 1
ATOM 592 C CA . ARG A 1 80 ? 9.956 -6.793 -17.559 1.00 92.50 80 ARG A CA 1
ATOM 593 C C . ARG A 1 80 ? 9.130 -7.927 -16.950 1.00 92.50 80 ARG A C 1
ATOM 595 O O . ARG A 1 80 ? 8.031 -8.181 -17.430 1.00 92.50 80 ARG A O 1
ATOM 602 N N . ALA A 1 81 ? 9.621 -8.587 -15.903 1.00 93.75 81 ALA A N 1
ATOM 603 C CA . ALA A 1 81 ? 8.909 -9.653 -15.201 1.00 93.75 81 ALA A CA 1
ATOM 604 C C . ALA A 1 81 ? 7.869 -9.135 -14.186 1.00 93.75 81 ALA A C 1
ATOM 606 O O . ALA A 1 81 ? 7.125 -9.942 -13.615 1.00 93.75 81 ALA A O 1
ATOM 607 N N . GLY A 1 82 ? 7.790 -7.812 -13.999 1.00 94.50 82 GLY A N 1
ATOM 608 C CA . GLY A 1 82 ? 6.914 -7.159 -13.029 1.00 94.50 82 GLY A CA 1
ATOM 609 C C . GLY A 1 82 ? 7.633 -6.858 -11.721 1.00 94.50 82 GLY A C 1
ATOM 610 O O . GLY A 1 82 ? 8.858 -6.751 -11.673 1.00 94.50 82 GLY A O 1
ATOM 611 N N . TYR A 1 83 ? 6.861 -6.701 -10.657 1.00 95.81 83 TYR A N 1
ATOM 612 C CA . TYR A 1 83 ? 7.369 -6.497 -9.304 1.00 95.81 83 TYR A CA 1
ATOM 613 C C . TYR A 1 83 ? 6.410 -7.123 -8.297 1.00 95.81 83 TYR A C 1
ATOM 615 O O . TYR A 1 83 ? 5.289 -7.497 -8.642 1.00 95.81 83 TYR A O 1
ATOM 623 N N . ARG A 1 84 ? 6.844 -7.255 -7.048 1.00 97.12 84 ARG A N 1
ATOM 624 C CA . ARG A 1 84 ? 5.995 -7.708 -5.947 1.00 97.12 84 ARG A CA 1
ATOM 625 C C . ARG A 1 84 ? 5.721 -6.534 -5.018 1.00 97.12 84 ARG A C 1
ATOM 627 O O . ARG A 1 84 ? 6.651 -5.836 -4.626 1.00 97.12 84 ARG A O 1
ATOM 634 N N . LEU A 1 85 ? 4.452 -6.293 -4.704 1.00 97.56 85 LEU A N 1
ATOM 635 C CA . LEU A 1 85 ? 4.034 -5.318 -3.703 1.00 97.56 85 LEU A CA 1
ATOM 636 C C . LEU A 1 85 ? 3.716 -6.071 -2.417 1.00 97.56 85 LEU A C 1
ATOM 638 O O . LEU A 1 85 ? 2.839 -6.936 -2.411 1.00 97.56 85 LEU A O 1
ATOM 642 N N . ARG A 1 86 ? 4.410 -5.727 -1.335 1.00 97.44 86 ARG A N 1
ATOM 643 C CA . ARG A 1 86 ? 4.085 -6.199 0.006 1.00 97.44 86 ARG A CA 1
ATOM 644 C C . ARG A 1 86 ? 3.309 -5.117 0.740 1.00 97.44 86 ARG A C 1
ATOM 646 O O . ARG A 1 86 ? 3.765 -3.978 0.822 1.00 97.44 86 ARG A O 1
ATOM 653 N N . ALA A 1 87 ? 2.167 -5.492 1.295 1.00 97.69 87 ALA A N 1
ATOM 654 C CA . ALA A 1 87 ? 1.433 -4.686 2.259 1.00 97.69 87 ALA A CA 1
ATOM 655 C C . ALA A 1 87 ? 1.450 -5.395 3.610 1.00 97.69 87 ALA A C 1
ATOM 657 O O . ALA A 1 87 ? 1.280 -6.613 3.672 1.00 97.69 87 ALA A O 1
ATOM 658 N N . GLN A 1 88 ? 1.675 -4.654 4.688 1.00 97.25 88 GLN A N 1
ATOM 659 C CA . GLN A 1 88 ? 1.681 -5.206 6.036 1.00 97.25 88 GLN A CA 1
ATOM 660 C C . GLN A 1 88 ? 1.110 -4.209 7.031 1.00 97.25 88 GLN A C 1
ATOM 662 O O . GLN A 1 88 ? 1.428 -3.021 6.994 1.00 97.25 88 GLN A O 1
ATOM 667 N N . LEU A 1 89 ? 0.284 -4.717 7.938 1.00 96.50 89 LEU A N 1
ATOM 668 C CA . LEU A 1 89 ? -0.303 -3.924 9.000 1.00 96.50 89 LEU A CA 1
ATOM 669 C C . LEU A 1 89 ? 0.687 -3.755 10.163 1.00 96.50 89 LEU A C 1
ATOM 671 O O . LEU A 1 89 ? 1.257 -4.727 10.657 1.00 96.50 89 LEU A O 1
ATOM 675 N N . SER A 1 90 ? 0.866 -2.523 10.624 1.00 89.75 90 SER A N 1
ATOM 676 C CA . SER A 1 90 ? 1.696 -2.144 11.765 1.00 89.75 90 SER A CA 1
ATOM 677 C C . SER A 1 90 ? 0.838 -1.429 12.811 1.00 89.75 90 SER A C 1
ATOM 679 O O . SER A 1 90 ? 0.801 -0.204 12.884 1.00 89.75 90 SER A O 1
ATOM 681 N N . GLY A 1 91 ? 0.100 -2.182 13.619 1.00 86.12 91 GLY A N 1
ATOM 682 C CA . GLY A 1 91 ? -0.753 -1.607 14.657 1.00 86.12 91 GLY A CA 1
ATOM 683 C C . GLY A 1 91 ? -1.593 -2.667 15.348 1.00 86.12 91 GLY A C 1
ATOM 684 O O . GLY A 1 91 ? -1.962 -3.661 14.735 1.00 86.12 91 GLY A O 1
ATOM 685 N N . ALA A 1 92 ? -1.871 -2.466 16.636 1.00 88.94 92 ALA A N 1
ATOM 686 C CA . ALA A 1 92 ? -2.641 -3.426 17.418 1.00 88.94 92 ALA A CA 1
ATOM 687 C C . ALA A 1 92 ? -4.159 -3.234 17.322 1.00 88.94 92 ALA A C 1
ATOM 689 O O . ALA A 1 92 ? -4.861 -4.176 17.644 1.00 88.94 92 ALA A O 1
ATOM 690 N N . ALA A 1 93 ? -4.639 -2.064 16.887 1.00 94.44 93 ALA A N 1
ATOM 691 C CA . ALA A 1 93 ? -6.065 -1.718 16.826 1.00 94.44 93 ALA A CA 1
ATOM 692 C C . ALA A 1 93 ? -6.757 -2.128 15.513 1.00 94.44 93 ALA A C 1
ATOM 694 O O . ALA A 1 93 ? -7.949 -1.890 15.335 1.00 94.44 93 ALA A O 1
ATOM 695 N N . PHE A 1 94 ? -6.001 -2.711 14.585 1.00 96.75 94 PHE A N 1
ATOM 696 C CA . PHE A 1 94 ? -6.464 -3.092 13.259 1.00 96.75 94 PHE A CA 1
ATOM 697 C C . PHE A 1 94 ? -6.135 -4.569 13.036 1.00 96.75 94 PHE A C 1
ATOM 699 O O . PHE A 1 94 ? -5.066 -5.032 13.448 1.00 96.75 94 PHE A O 1
ATOM 706 N N . ASP A 1 95 ? -7.024 -5.292 12.363 1.00 96.12 95 ASP A N 1
ATOM 707 C CA . ASP A 1 95 ? -6.846 -6.716 12.054 1.00 96.12 95 ASP A CA 1
ATOM 708 C C . ASP A 1 95 ? -6.645 -6.972 10.549 1.00 96.12 95 ASP A C 1
ATOM 710 O O . ASP A 1 95 ? -6.170 -8.039 10.147 1.00 96.12 95 ASP A O 1
ATOM 714 N N . GLY A 1 96 ? -6.936 -5.972 9.713 1.00 97.31 96 GLY A N 1
ATOM 715 C CA . GLY A 1 96 ? -6.741 -6.025 8.275 1.00 97.31 96 GLY A CA 1
ATOM 716 C C . GLY A 1 96 ? -6.786 -4.655 7.606 1.00 97.31 96 GLY A C 1
ATOM 717 O O . GLY A 1 96 ? -7.310 -3.679 8.141 1.00 97.31 96 GLY A O 1
ATOM 718 N N . VAL A 1 97 ? -6.230 -4.595 6.404 1.00 97.75 97 VAL A N 1
ATOM 719 C CA . VAL A 1 97 ? -6.305 -3.450 5.500 1.00 97.75 97 VAL A CA 1
ATOM 720 C C . VAL A 1 97 ? -6.543 -3.941 4.083 1.00 97.75 97 VAL A C 1
ATOM 722 O O . VAL A 1 97 ? -5.921 -4.910 3.652 1.00 97.75 97 VAL A O 1
ATOM 725 N N . GLU A 1 98 ? -7.412 -3.258 3.353 1.00 98.12 98 GLU A N 1
ATOM 726 C CA . GLU A 1 98 ? -7.568 -3.406 1.912 1.00 98.12 98 GLU A CA 1
ATOM 727 C C . GLU A 1 98 ? -7.133 -2.115 1.219 1.00 98.12 98 GLU A C 1
ATOM 729 O O . GLU A 1 98 ? -7.555 -1.023 1.599 1.00 98.12 98 GLU A O 1
ATOM 734 N N . VAL A 1 99 ? -6.260 -2.239 0.221 1.00 97.44 99 VAL A N 1
ATOM 735 C CA . VAL A 1 99 ? -5.775 -1.133 -0.606 1.00 97.44 99 VAL A CA 1
ATOM 736 C C . VAL A 1 99 ? -6.390 -1.257 -1.991 1.00 97.44 99 VAL A C 1
ATOM 738 O O . VAL A 1 99 ? -6.119 -2.216 -2.718 1.00 97.44 99 VAL A O 1
ATOM 741 N N . VAL A 1 100 ? -7.195 -0.268 -2.362 1.00 97.38 100 VAL A N 1
ATOM 742 C CA . VAL A 1 100 ? -7.949 -0.206 -3.618 1.00 97.38 100 VAL A CA 1
ATOM 743 C C . VAL A 1 100 ? -7.398 0.925 -4.494 1.00 97.38 100 VAL A C 1
ATOM 745 O O . VAL A 1 100 ? -6.810 1.879 -3.989 1.00 97.38 100 VAL A O 1
ATOM 748 N N . GLY A 1 101 ? -7.557 0.826 -5.818 1.00 94.12 101 GLY A N 1
ATOM 749 C CA . GLY A 1 101 ? -7.041 1.808 -6.794 1.00 94.12 101 GLY A CA 1
ATOM 750 C C . GLY A 1 101 ? -5.705 1.419 -7.446 1.00 94.12 101 GLY A C 1
ATOM 751 O O . GLY A 1 101 ? -5.180 2.130 -8.306 1.00 94.12 101 GLY A O 1
ATOM 752 N N . LEU A 1 102 ? -5.165 0.263 -7.063 1.00 93.06 102 LEU A N 1
ATOM 753 C CA . LEU A 1 102 ? -4.056 -0.411 -7.736 1.00 93.06 102 LEU A CA 1
ATOM 754 C C . LEU A 1 102 ? -4.553 -1.213 -8.955 1.00 93.06 102 LEU A C 1
ATOM 756 O O . LEU A 1 102 ? -5.756 -1.311 -9.185 1.00 93.06 102 LEU A O 1
ATOM 760 N N . ASP A 1 103 ? -3.629 -1.793 -9.734 1.00 90.00 103 ASP A N 1
ATOM 761 C CA . ASP A 1 103 ? -3.994 -2.712 -10.831 1.00 90.00 103 ASP A CA 1
ATOM 762 C C . ASP A 1 103 ? -4.748 -3.947 -10.303 1.00 90.00 103 ASP A C 1
ATOM 764 O O . ASP A 1 103 ? -5.674 -4.430 -10.950 1.00 90.00 103 ASP A O 1
ATOM 768 N N . GLU A 1 104 ? -4.387 -4.405 -9.101 1.00 90.94 104 GLU A N 1
ATOM 769 C CA . GLU A 1 104 ? -5.105 -5.424 -8.336 1.00 90.94 104 GLU A CA 1
ATOM 770 C C . GLU A 1 104 ? -5.268 -4.949 -6.882 1.00 90.94 104 GLU A C 1
ATOM 772 O O . GLU A 1 104 ? -4.293 -4.450 -6.305 1.00 90.94 104 GLU A O 1
ATOM 777 N N . PRO A 1 105 ? -6.463 -5.078 -6.269 1.00 94.12 105 PRO A N 1
ATOM 778 C CA . PRO A 1 105 ? -6.649 -4.786 -4.852 1.00 94.12 105 PRO A CA 1
ATOM 779 C C . PRO A 1 105 ? -5.749 -5.660 -3.979 1.00 94.12 105 PRO A C 1
ATOM 781 O O . PRO A 1 105 ? -5.547 -6.843 -4.256 1.00 94.12 105 PRO A O 1
ATOM 784 N N . VAL A 1 106 ? -5.220 -5.086 -2.900 1.00 96.88 106 VAL A N 1
ATOM 785 C CA . VAL A 1 106 ? -4.327 -5.797 -1.975 1.00 96.88 106 VAL A CA 1
ATOM 786 C C . VAL A 1 106 ? -4.951 -5.799 -0.592 1.00 96.88 106 VAL A C 1
ATOM 788 O O . VAL A 1 106 ? -5.032 -4.755 0.050 1.00 96.88 106 VAL A O 1
ATOM 791 N N . ALA A 1 107 ? -5.350 -6.976 -0.118 1.00 97.56 107 ALA A N 1
ATOM 792 C CA . ALA A 1 107 ? -5.764 -7.187 1.262 1.00 97.56 107 ALA A CA 1
ATOM 793 C C . ALA A 1 107 ? -4.595 -7.757 2.073 1.00 97.56 107 ALA A C 1
ATOM 795 O O . ALA A 1 107 ? -3.937 -8.694 1.625 1.00 97.56 107 ALA A O 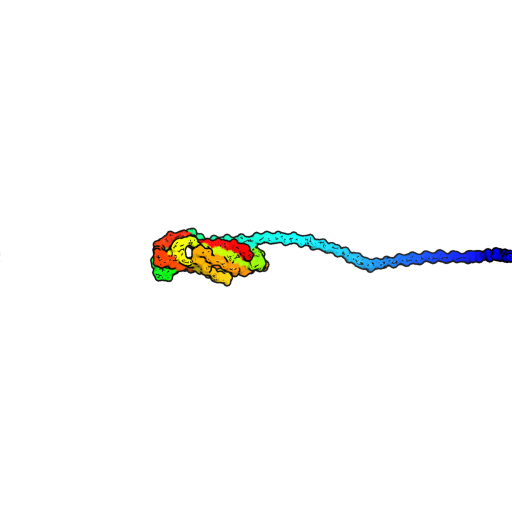1
ATOM 796 N N . ALA A 1 108 ? -4.331 -7.206 3.255 1.00 97.62 108 ALA A N 1
ATOM 797 C CA . ALA A 1 108 ? -3.250 -7.644 4.128 1.00 97.62 108 ALA A CA 1
ATOM 798 C C . ALA A 1 108 ? -3.638 -7.578 5.608 1.00 97.62 108 ALA A C 1
ATOM 800 O O . ALA A 1 108 ? -4.364 -6.687 6.040 1.00 97.62 108 ALA A O 1
ATOM 801 N N . GLY A 1 109 ? -3.103 -8.512 6.393 1.00 96.31 109 GLY A N 1
ATOM 802 C CA . GLY A 1 109 ? -3.149 -8.487 7.856 1.00 96.31 109 GLY A CA 1
ATOM 803 C C . GLY A 1 109 ? -1.772 -8.218 8.468 1.00 96.31 109 GLY A C 1
ATOM 804 O O . GLY A 1 109 ? -0.872 -7.665 7.828 1.00 96.31 109 GLY A O 1
ATOM 805 N N . ARG A 1 110 ? -1.583 -8.666 9.712 1.00 94.62 110 ARG A N 1
ATOM 806 C CA . ARG A 1 110 ? -0.326 -8.505 10.472 1.00 94.62 110 ARG A CA 1
ATOM 807 C C . ARG A 1 110 ? 0.854 -9.288 9.890 1.00 94.62 110 ARG A C 1
ATOM 809 O O . ARG A 1 110 ? 1.973 -8.784 9.880 1.00 94.62 110 ARG A O 1
ATOM 816 N N . GLU A 1 111 ? 0.594 -10.471 9.336 1.00 94.56 111 GLU A N 1
ATOM 817 C CA . GLU A 1 111 ? 1.602 -11.276 8.618 1.00 94.56 111 GLU A CA 1
ATOM 818 C C . GLU A 1 111 ? 2.051 -10.615 7.301 1.00 94.56 111 GLU A C 1
ATOM 820 O O . GLU A 1 111 ? 3.111 -10.914 6.742 1.00 94.56 111 GLU A O 1
ATOM 825 N N . GLY A 1 112 ? 1.255 -9.659 6.821 1.00 95.62 112 GLY A N 1
ATOM 826 C CA . GLY A 1 112 ? 1.407 -9.041 5.521 1.00 95.62 112 GLY A CA 1
ATOM 827 C C . GLY A 1 112 ? 0.958 -9.946 4.379 1.00 95.62 112 GLY A C 1
ATOM 828 O O . GLY A 1 112 ? 0.606 -11.113 4.543 1.00 95.62 112 GLY A O 1
ATOM 829 N N . THR A 1 113 ? 0.921 -9.380 3.186 1.00 97.38 113 THR A N 1
ATOM 830 C CA . THR A 1 113 ? 0.550 -10.078 1.957 1.00 97.38 113 THR A CA 1
ATOM 831 C C . THR A 1 113 ? 1.388 -9.533 0.820 1.00 97.38 113 THR A C 1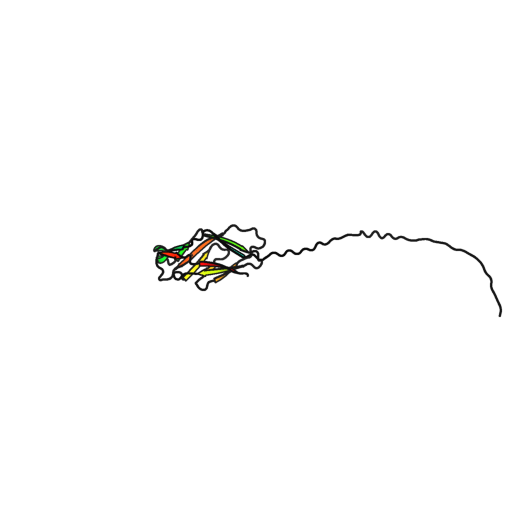
ATOM 833 O O . THR A 1 113 ? 1.667 -8.336 0.764 1.00 97.38 113 THR A O 1
ATOM 836 N N . VAL A 1 114 ? 1.825 -10.433 -0.058 1.00 97.38 114 VAL A N 1
ATOM 837 C CA . VAL A 1 114 ? 2.639 -10.105 -1.226 1.00 97.38 114 VAL A CA 1
ATOM 838 C C . VAL A 1 114 ? 1.826 -10.410 -2.473 1.00 97.38 114 VAL A C 1
ATOM 840 O O . VAL A 1 114 ? 1.390 -11.543 -2.665 1.00 97.38 114 VAL A O 1
ATOM 843 N N . VAL A 1 115 ? 1.647 -9.404 -3.323 1.00 96.75 115 VAL A N 1
ATOM 844 C CA . VAL A 1 115 ? 0.913 -9.515 -4.587 1.00 96.75 115 VAL A CA 1
ATOM 845 C C . VAL A 1 115 ? 1.859 -9.227 -5.743 1.00 96.75 115 VAL A C 1
ATOM 847 O O . VAL A 1 115 ? 2.683 -8.309 -5.682 1.00 96.75 115 VAL A O 1
ATOM 850 N N . ARG A 1 116 ? 1.766 -10.029 -6.805 1.00 96.50 116 ARG A N 1
ATOM 851 C CA . ARG A 1 116 ? 2.543 -9.815 -8.025 1.00 96.50 116 ARG A CA 1
ATOM 852 C C . ARG A 1 116 ? 1.844 -8.773 -8.887 1.00 96.50 116 ARG A C 1
ATOM 854 O O . ARG A 1 116 ? 0.700 -8.956 -9.267 1.00 96.50 116 ARG A O 1
ATOM 861 N N . MET A 1 117 ? 2.570 -7.725 -9.241 1.00 94.88 117 MET A N 1
ATOM 862 C CA . MET A 1 117 ? 2.077 -6.619 -10.049 1.00 94.88 117 MET A CA 1
ATOM 863 C C . MET A 1 117 ? 2.656 -6.671 -11.468 1.00 94.88 117 MET A C 1
ATOM 865 O O . MET A 1 117 ? 3.779 -7.162 -11.671 1.00 94.88 117 MET A O 1
ATOM 869 N N . PRO A 1 118 ? 1.913 -6.169 -12.469 1.00 92.69 118 PRO A N 1
ATOM 870 C CA . PRO A 1 118 ? 2.353 -6.187 -13.855 1.00 92.69 118 PRO A CA 1
ATOM 871 C C . PRO A 1 118 ? 3.576 -5.292 -14.081 1.00 92.69 118 PRO A C 1
ATOM 873 O O . PRO A 1 118 ? 3.866 -4.355 -13.340 1.00 92.69 118 PRO A O 1
ATOM 876 N N . SER A 1 119 ? 4.308 -5.570 -15.158 1.00 89.94 119 SER A N 1
ATOM 877 C CA . SER A 1 119 ? 5.447 -4.743 -15.550 1.00 89.94 119 SER A CA 1
ATOM 878 C C . SER A 1 119 ? 5.021 -3.371 -16.083 1.00 89.94 119 SER A C 1
ATOM 880 O O . SER A 1 119 ? 4.063 -3.241 -16.859 1.00 89.94 119 SER A O 1
ATOM 882 N N . ASN A 1 120 ? 5.820 -2.361 -15.730 1.00 86.12 120 ASN A N 1
ATOM 883 C CA . ASN A 1 120 ? 5.783 -1.020 -16.313 1.00 86.12 120 ASN A CA 1
ATOM 884 C C . ASN A 1 120 ? 6.929 -0.780 -17.314 1.00 86.12 120 ASN A C 1
ATOM 886 O O . ASN A 1 120 ? 7.062 0.314 -17.861 1.00 86.12 120 ASN A O 1
ATOM 890 N N . ALA A 1 121 ? 7.751 -1.796 -17.595 1.00 87.44 121 ALA A N 1
ATOM 891 C CA . ALA A 1 121 ? 8.866 -1.687 -18.526 1.00 87.44 121 ALA A CA 1
ATOM 892 C C . ALA A 1 121 ? 8.376 -1.380 -19.950 1.00 87.44 121 ALA A C 1
ATOM 894 O O . ALA A 1 121 ? 7.474 -2.035 -20.469 1.00 87.44 121 ALA A O 1
ATOM 895 N N . GLY A 1 122 ? 8.995 -0.390 -20.595 1.00 84.44 122 GLY A N 1
ATOM 896 C CA . GLY A 1 122 ? 8.636 0.033 -21.953 1.00 84.44 122 GLY A CA 1
ATOM 897 C C . GLY A 1 122 ? 7.344 0.854 -22.052 1.00 84.44 122 GLY A C 1
ATOM 898 O O . GLY A 1 122 ? 6.987 1.262 -23.154 1.00 84.44 122 GLY A O 1
ATOM 899 N N . LYS A 1 123 ? 6.663 1.129 -20.932 1.00 86.50 123 LYS A N 1
ATOM 900 C CA . LYS A 1 123 ? 5.524 2.053 -20.875 1.00 86.50 123 LYS A CA 1
ATOM 901 C C . LYS A 1 123 ? 6.010 3.463 -20.530 1.00 86.50 123 LYS A C 1
ATOM 903 O O . LYS A 1 123 ? 7.032 3.632 -19.863 1.00 86.50 123 LYS A O 1
ATOM 908 N N . ALA A 1 124 ? 5.267 4.480 -20.970 1.00 86.69 124 ALA A N 1
ATOM 909 C CA . ALA A 1 124 ? 5.466 5.841 -20.478 1.00 86.69 124 ALA A CA 1
ATOM 910 C C . ALA A 1 124 ? 5.285 5.876 -18.952 1.00 86.69 124 ALA A C 1
ATOM 912 O O . ALA A 1 124 ? 4.489 5.107 -18.404 1.00 86.69 124 ALA A O 1
ATOM 913 N N . ARG A 1 125 ? 6.018 6.762 -18.266 1.00 86.38 125 ARG A N 1
ATOM 914 C CA . ARG A 1 125 ? 5.885 6.923 -16.813 1.00 86.38 125 ARG A CA 1
ATOM 915 C C . ARG A 1 125 ? 4.437 7.287 -16.486 1.00 86.38 125 ARG A C 1
ATOM 917 O O . ARG A 1 125 ? 3.940 8.309 -16.953 1.00 86.38 125 ARG A O 1
ATOM 924 N N . ALA A 1 126 ? 3.783 6.440 -15.698 1.00 85.69 126 ALA A N 1
ATOM 925 C CA . ALA A 1 126 ? 2.434 6.703 -15.228 1.00 85.69 126 ALA A CA 1
ATOM 926 C C . ALA A 1 126 ? 2.437 7.889 -14.252 1.00 85.69 126 ALA A C 1
ATOM 928 O O . ALA A 1 126 ? 3.403 8.098 -13.518 1.00 85.69 126 ALA A O 1
ATOM 929 N N . ALA A 1 127 ? 1.349 8.659 -14.246 1.00 91.81 127 ALA A N 1
ATOM 930 C CA . ALA A 1 127 ? 1.097 9.610 -13.171 1.00 91.81 127 ALA A CA 1
ATOM 931 C C . ALA A 1 127 ? 0.865 8.857 -11.844 1.00 91.81 127 ALA A C 1
ATOM 933 O O . ALA A 1 127 ? 0.448 7.692 -11.881 1.00 91.81 127 ALA A O 1
ATOM 934 N N . PRO A 1 128 ? 1.084 9.505 -10.684 1.00 95.38 128 PRO A N 1
ATOM 935 C CA . PRO A 1 128 ? 0.752 8.909 -9.398 1.00 95.38 128 PRO A CA 1
ATOM 936 C C . PRO A 1 128 ? -0.710 8.460 -9.350 1.00 95.38 128 PRO A C 1
ATOM 938 O O . PRO A 1 128 ? -1.610 9.187 -9.777 1.00 95.38 128 PRO A O 1
ATOM 941 N N . ARG A 1 129 ? -0.943 7.256 -8.832 1.00 94.12 129 ARG A N 1
ATOM 942 C CA . ARG A 1 129 ? -2.267 6.632 -8.783 1.00 94.12 129 ARG A CA 1
ATOM 943 C C . ARG A 1 129 ? -2.968 6.987 -7.486 1.00 94.12 129 ARG A C 1
ATOM 945 O O . ARG A 1 129 ? -2.357 6.880 -6.429 1.00 94.12 129 ARG A O 1
ATOM 952 N N . GLY A 1 130 ? -4.237 7.375 -7.568 1.00 96.88 130 GLY A N 1
ATOM 953 C CA . GLY A 1 130 ? -5.087 7.528 -6.391 1.00 96.88 130 GLY A CA 1
ATOM 954 C C . GLY A 1 130 ? -5.414 6.167 -5.783 1.00 96.88 130 GLY A C 1
ATOM 955 O O . GLY A 1 130 ? -5.752 5.240 -6.516 1.00 96.88 130 GLY A O 1
ATOM 956 N N . VAL A 1 131 ? -5.316 6.059 -4.463 1.00 97.31 131 VAL A N 1
ATOM 957 C CA . VAL A 1 131 ? -5.644 4.849 -3.713 1.00 97.31 131 VAL A CA 1
ATOM 958 C C . VAL A 1 131 ? -6.572 5.150 -2.543 1.00 97.31 131 VAL A C 1
ATOM 960 O O . VAL A 1 131 ? -6.612 6.260 -2.002 1.00 97.31 131 VAL A O 1
ATOM 963 N N . GLU A 1 132 ? -7.324 4.128 -2.165 1.00 97.62 132 GLU A N 1
ATOM 964 C CA . GLU A 1 132 ? -8.221 4.111 -1.016 1.00 97.62 132 GLU A CA 1
ATOM 965 C C . GLU A 1 132 ? -7.796 2.982 -0.081 1.00 97.62 132 GLU A C 1
ATOM 967 O O . GLU A 1 132 ? -7.467 1.886 -0.533 1.00 97.62 132 GLU A O 1
ATOM 972 N N . TYR A 1 133 ? -7.781 3.266 1.218 1.00 97.81 133 TYR A N 1
ATOM 973 C CA . TYR A 1 133 ? -7.474 2.291 2.255 1.00 97.81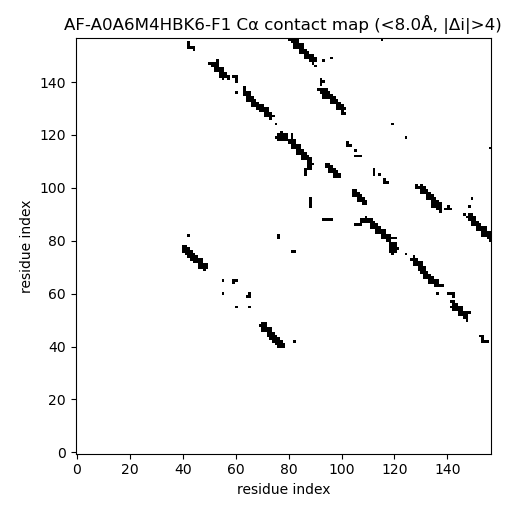 133 TYR A CA 1
ATOM 974 C C . TYR A 1 133 ? -8.718 2.037 3.086 1.00 97.81 133 TYR A C 1
ATOM 976 O O . TYR A 1 133 ? -9.292 2.972 3.641 1.00 97.81 133 TYR A O 1
ATOM 984 N N . ILE A 1 134 ? -9.094 0.772 3.209 1.00 98.06 134 ILE A N 1
ATOM 985 C CA . ILE A 1 134 ? -10.186 0.324 4.065 1.00 98.06 134 ILE A CA 1
ATOM 986 C C . ILE A 1 134 ? -9.547 -0.480 5.191 1.00 98.06 134 ILE A C 1
ATOM 988 O O . ILE A 1 134 ? -9.092 -1.605 4.987 1.00 98.06 134 ILE A O 1
ATOM 992 N N . PHE A 1 135 ? -9.451 0.117 6.373 1.00 98.00 135 PHE A N 1
ATOM 993 C CA . PHE A 1 135 ? -8.875 -0.534 7.543 1.00 98.00 135 PHE A CA 1
ATOM 994 C C . PHE A 1 135 ? -9.979 -1.179 8.360 1.00 98.00 135 PHE A C 1
ATOM 996 O O . PHE A 1 135 ? -10.895 -0.491 8.811 1.00 98.00 135 PHE A O 1
ATOM 1003 N N . ARG A 1 136 ? -9.873 -2.484 8.589 1.00 97.94 136 ARG A N 1
ATOM 1004 C CA . ARG A 1 136 ? -10.771 -3.209 9.481 1.00 97.94 136 ARG A CA 1
ATOM 1005 C C . ARG A 1 136 ? -10.246 -3.108 10.913 1.00 97.94 136 ARG A C 1
ATOM 1007 O O . ARG A 1 136 ? -9.050 -3.278 11.169 1.00 97.94 136 ARG A O 1
ATOM 1014 N N . LEU A 1 137 ? -11.139 -2.728 11.819 1.00 97.50 137 LEU A N 1
ATOM 1015 C CA . LEU A 1 137 ? -10.833 -2.478 13.222 1.00 97.50 137 LEU A CA 1
ATOM 1016 C C . LEU A 1 137 ? -10.941 -3.777 14.025 1.00 97.50 137 LEU A C 1
ATOM 1018 O O . LEU A 1 137 ? -11.808 -4.613 13.771 1.00 97.50 137 LEU A O 1
ATOM 1022 N N . GLU A 1 138 ? -10.081 -3.923 15.029 1.00 96.56 138 GLU A N 1
ATOM 1023 C CA . GLU A 1 138 ? -10.233 -4.972 16.041 1.00 96.56 138 GLU A CA 1
ATOM 1024 C C . GLU A 1 138 ? -11.500 -4.736 16.877 1.00 96.56 138 GLU A C 1
ATOM 1026 O O . GLU A 1 138 ? -11.989 -3.611 17.006 1.00 96.56 138 GLU A O 1
ATOM 1031 N N . ARG A 1 139 ? -12.038 -5.798 17.490 1.00 93.38 139 ARG A N 1
ATOM 1032 C CA . ARG A 1 139 ? -13.308 -5.718 18.245 1.00 93.38 139 ARG A CA 1
ATOM 1033 C C . ARG A 1 139 ? -13.258 -4.785 19.455 1.00 93.38 139 ARG A C 1
ATOM 1035 O O . ARG A 1 139 ? -14.302 -4.315 19.894 1.00 93.38 139 ARG A O 1
ATOM 1042 N N . ASP A 1 140 ? -12.077 -4.574 20.017 1.00 94.12 140 ASP A N 1
ATOM 1043 C CA . ASP A 1 140 ? -11.822 -3.731 21.183 1.00 94.12 140 ASP A CA 1
ATOM 1044 C C . ASP A 1 140 ? -11.235 -2.357 20.817 1.00 94.12 140 ASP A C 1
ATOM 1046 O O . ASP A 1 140 ? -10.911 -1.572 21.715 1.00 94.12 140 ASP A O 1
ATOM 1050 N N . ALA A 1 141 ? -11.134 -2.041 19.519 1.00 95.56 141 ALA A N 1
ATOM 1051 C CA . ALA A 1 141 ? -10.638 -0.757 19.047 1.00 95.56 141 ALA A CA 1
ATOM 1052 C C . ALA A 1 141 ? -11.464 0.401 19.627 1.00 95.56 141 ALA A C 1
ATOM 1054 O O . ALA A 1 141 ? -12.695 0.385 19.633 1.00 95.56 141 ALA A O 1
ATOM 1055 N N . GLN A 1 142 ? -10.766 1.426 20.116 1.00 97.50 142 GLN A N 1
ATOM 1056 C CA . GLN A 1 142 ? -11.382 2.619 20.691 1.00 97.50 142 GLN A CA 1
ATOM 1057 C C . GLN A 1 142 ? -11.296 3.800 19.717 1.00 97.50 142 GLN A C 1
ATOM 1059 O O . GLN A 1 142 ? -10.365 3.863 18.909 1.00 97.50 142 GLN A O 1
ATOM 1064 N N . PRO A 1 143 ? -12.208 4.778 19.791 1.00 98.06 143 PRO A N 1
ATOM 1065 C CA . PRO A 1 143 ? -12.056 6.024 19.051 1.00 98.06 143 PRO A CA 1
ATOM 1066 C C . PRO A 1 143 ? -10.779 6.757 19.478 1.00 98.06 143 PRO A C 1
ATOM 1068 O O . PRO A 1 143 ? -10.429 6.767 20.660 1.00 98.06 143 PRO A O 1
ATOM 1071 N N . GLY A 1 144 ? -10.083 7.384 18.533 1.00 97.69 144 GLY A N 1
ATOM 1072 C CA . GLY A 1 144 ? -8.858 8.121 18.822 1.00 97.69 144 GLY A CA 1
ATOM 1073 C C . GLY A 1 144 ? -7.932 8.278 17.623 1.00 97.69 144 GLY A C 1
ATOM 1074 O O . GLY A 1 144 ? -8.282 7.968 16.488 1.00 97.69 144 GLY A O 1
ATOM 1075 N N . VAL A 1 145 ? -6.725 8.771 17.893 1.00 97.62 145 VAL A N 1
ATOM 1076 C CA . VAL A 1 145 ? -5.691 8.990 16.877 1.00 97.62 145 VAL A CA 1
ATOM 1077 C C . VAL A 1 145 ? -4.637 7.895 16.980 1.00 97.62 145 VAL A C 1
ATOM 1079 O O . VAL A 1 145 ? -3.988 7.724 18.012 1.00 97.62 145 VAL A O 1
ATOM 1082 N N . TYR A 1 146 ? -4.437 7.180 15.881 1.00 97.12 146 TYR A N 1
ATOM 1083 C CA . TYR A 1 146 ? -3.479 6.093 15.746 1.00 97.12 146 TYR A CA 1
ATOM 1084 C C . TYR A 1 146 ? -2.325 6.506 14.836 1.00 97.12 146 TYR A C 1
ATOM 1086 O O . TYR A 1 146 ? -2.460 7.394 13.998 1.00 97.12 146 TYR A O 1
ATOM 1094 N N . ARG A 1 147 ? -1.170 5.847 14.962 1.00 96.56 147 ARG A N 1
ATOM 1095 C CA . ARG A 1 147 ? -0.133 5.937 13.922 1.00 96.56 147 ARG A CA 1
ATOM 1096 C C . ARG A 1 147 ? -0.642 5.283 12.644 1.00 96.56 147 ARG A C 1
ATOM 1098 O O . ARG A 1 147 ? -1.409 4.327 12.724 1.00 96.56 147 ARG A O 1
ATOM 1105 N N . TRP A 1 148 ? -0.185 5.776 11.494 1.00 96.44 148 TRP A N 1
ATOM 1106 C CA . TRP A 1 148 ? -0.516 5.179 10.203 1.00 96.44 148 TRP A CA 1
ATOM 1107 C C . TRP A 1 148 ? -0.186 3.674 10.207 1.00 96.44 148 TRP A C 1
ATOM 1109 O O . TRP A 1 148 ? 0.985 3.317 10.369 1.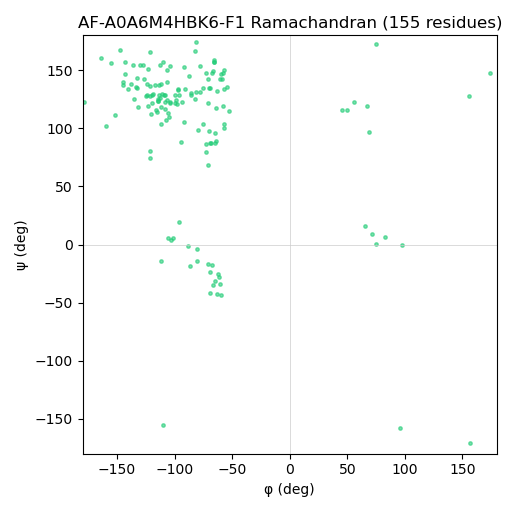00 96.44 148 TRP A O 1
ATOM 1119 N N . PRO A 1 149 ? -1.186 2.780 10.090 1.00 95.94 149 PRO A N 1
ATOM 1120 C CA . PRO A 1 149 ? -1.014 1.391 10.493 1.00 95.94 149 PRO A CA 1
ATOM 1121 C C . PRO A 1 149 ? -0.654 0.474 9.323 1.00 95.94 149 PRO A C 1
ATOM 1123 O O . PRO A 1 149 ? -0.852 -0.729 9.431 1.00 95.94 149 PRO A O 1
ATOM 1126 N N . VAL A 1 150 ? -0.159 0.997 8.199 1.00 96.38 150 VAL A N 1
ATOM 1127 C CA . VAL A 1 150 ? 0.234 0.173 7.048 1.00 96.38 150 VAL A CA 1
ATOM 1128 C C . VAL A 1 150 ? 1.594 0.575 6.508 1.00 96.38 150 VAL A C 1
ATOM 1130 O O . VAL A 1 150 ? 1.894 1.752 6.301 1.00 96.38 150 VAL A O 1
ATOM 1133 N N . VAL A 1 151 ? 2.397 -0.444 6.234 1.00 96.12 151 VAL A N 1
ATOM 1134 C CA . VAL A 1 151 ? 3.681 -0.343 5.556 1.00 96.12 151 VAL A CA 1
ATOM 1135 C C . VAL A 1 151 ? 3.543 -0.994 4.189 1.00 96.12 151 VAL A C 1
ATOM 1137 O O . VAL A 1 151 ? 3.062 -2.123 4.070 1.00 96.12 151 VAL A O 1
ATOM 1140 N N . LEU A 1 152 ? 3.973 -0.270 3.159 1.00 96.94 152 LEU A N 1
ATOM 1141 C CA . LEU A 1 152 ? 4.079 -0.776 1.799 1.00 96.94 152 LEU A CA 1
ATOM 1142 C C . LEU A 1 152 ? 5.549 -0.868 1.396 1.00 96.94 152 LEU A C 1
ATOM 1144 O O . LEU A 1 152 ? 6.328 0.049 1.661 1.00 96.94 152 LEU A O 1
ATOM 1148 N N . SER A 1 153 ? 5.923 -1.949 0.719 1.00 97.19 153 SER A N 1
ATOM 1149 C CA . SER A 1 153 ? 7.261 -2.114 0.152 1.00 97.19 153 SER A CA 1
ATOM 1150 C C . SER A 1 153 ? 7.226 -2.838 -1.189 1.00 97.19 153 SER A C 1
ATOM 1152 O O . SER A 1 153 ? 6.276 -3.550 -1.518 1.00 97.19 153 SER A O 1
ATOM 1154 N N . LEU A 1 154 ? 8.273 -2.628 -1.988 1.00 96.75 154 LEU A N 1
ATOM 1155 C CA . LEU A 1 154 ? 8.461 -3.311 -3.263 1.00 96.75 154 LEU A CA 1
ATOM 1156 C C . LEU A 1 154 ? 9.565 -4.351 -3.145 1.00 96.75 154 LEU A C 1
ATOM 1158 O O . LEU A 1 154 ? 10.621 -4.095 -2.567 1.00 96.75 154 LEU A O 1
ATOM 1162 N N . GLU A 1 155 ? 9.340 -5.491 -3.776 1.00 95.94 155 GLU A N 1
ATOM 1163 C CA . GLU A 1 155 ? 10.302 -6.572 -3.906 1.00 95.94 155 GLU A CA 1
ATOM 1164 C C . GLU A 1 155 ? 10.521 -6.881 -5.392 1.00 95.94 155 GLU A C 1
ATOM 1166 O O . GLU A 1 155 ? 9.633 -6.705 -6.238 1.00 95.94 155 GLU A O 1
ATOM 1171 N N . ALA A 1 156 ? 11.723 -7.358 -5.721 1.00 92.94 156 ALA A N 1
ATOM 1172 C CA . ALA A 1 156 ? 11.993 -7.924 -7.039 1.00 92.94 156 ALA A CA 1
ATOM 1173 C C . ALA A 1 156 ? 11.027 -9.089 -7.328 1.00 92.94 156 ALA A C 1
ATOM 1175 O O . ALA A 1 156 ? 10.605 -9.739 -6.371 1.00 92.94 156 ALA A O 1
ATOM 1176 N N . PRO A 1 157 ? 10.667 -9.344 -8.598 1.00 88.88 157 PRO A N 1
ATOM 1177 C CA . PRO A 1 157 ? 9.779 -10.446 -8.968 1.00 88.88 157 PRO A CA 1
ATOM 1178 C C . PRO A 1 157 ? 10.312 -11.817 -8.534 1.00 88.88 157 PRO A C 1
ATOM 1180 O O . PRO A 1 157 ? 11.550 -11.970 -8.409 1.00 88.88 157 PRO A O 1
#

Foldseek 3Di:
DDDDDDDDDDDDDPDPDPPPPPPPPPPPDDDDDDDDDDDDWDWDKDWAPDDQKDFAAPVCLVVQKDKDWDIWMFIDTADQQAWKKKKAWADDFFAWKWKPQAPDIAIAGHVIDIDGGHHCHPPDRDDITIIMMITGTDNPHDGDMGGPTMDMDMGGD

Mean predicted aligned error: 11.16 Å

Organism: NCBI:txid2732487